Protein 3HQX (pdb70)

Sequence (104 aa):
SAQFDHVTVIKKSNVYFGGLCISHTVQFEDGTKKTLGVILPTEQPLTFETHVPEREIISGECRVKIADSTESELFRAGQSFYVPGNSLFKIETDEVLDYVCHLE

Secondary structure (DSSP, 8-state):
-----S-EE-SS-EEETTTTEEEEEEE-TTS-EEEEEEE---SSPEEEE-SS-B--EEESEEEEEETT-SS-EEEETT----B-TT-EEEEE-SS-EEEEEEB-

CATH classification: 2.60.120.10

Foldseek 3Di:
DLDDPQKDKDDDWDADPVRQKIWTWIAHPVGFIKIKIKGAADPFWDKDFFAAKKKFWQAFKKWKDAFPRDGTDIDGHPDMDIHHHGGMMTMGHHHMIIDMIGGD

B-factor: mean 12.1, std 6.81, range [3.54, 53.42]

Structure (mmCIF, N/CA/C/O backbone):
data_3HQX
#
_entry.id   3HQX
#
_cell.length_a   65.050
_cell.length_b   25.952
_cell.length_c   55.230
_cell.angle_alpha   90.00
_cell.angle_beta   90.00
_cell.angle_gamma   90.00
#
_symmetry.space_group_name_H-M   'P 21 21 2'
#
loop_
_entity.id
_entity.type
_entity.pdbx_description
1 polymer 'UPF0345 protein ACIAD0356'
2 water water
#
loop_
_atom_site.group_PDB
_atom_site.id
_atom_site.type_symbol
_atom_site.label_atom_id
_atom_site.label_alt_id
_atom_site.label_comp_id
_atom_site.label_asym_id
_atom_site.label_entity_id
_atom_site.label_seq_id
_atom_site.pdbx_PDB_ins_code
_atom_site.Cartn_x
_atom_site.Cartn_y
_atom_site.Cartn_z
_atom_site.occupancy
_ato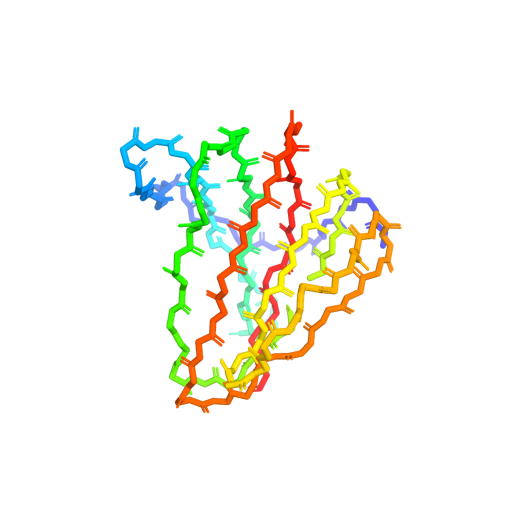m_site.B_iso_or_equiv
_atom_site.auth_seq_id
_atom_site.auth_comp_id
_atom_site.auth_asym_id
_atom_site.auth_atom_id
_atom_site.pdbx_PDB_model_num
ATOM 1 N N . SER A 1 6 ? 7.298 12.274 28.214 1.00 16.99 3 SER A N 1
ATOM 2 C CA . SER A 1 6 ? 5.851 12.670 28.181 1.00 14.38 3 SER A CA 1
ATOM 3 C C . SER A 1 6 ? 5.110 11.981 29.309 1.00 11.71 3 SER A C 1
ATOM 4 O O . SER A 1 6 ? 5.690 11.249 30.144 1.00 11.41 3 SER A O 1
ATOM 7 N N . ALA A 1 7 ? 3.814 12.260 29.354 1.00 7.10 4 ALA A N 1
ATOM 8 C CA . ALA A 1 7 ? 2.964 11.858 30.449 1.00 5.75 4 ALA A CA 1
ATOM 9 C C . ALA A 1 7 ? 2.409 10.437 30.227 1.00 4.22 4 ALA A C 1
ATOM 10 O O . ALA A 1 7 ? 1.708 9.947 31.102 1.00 5.22 4 ALA A O 1
ATOM 12 N N . GLN A 1 8 ? 2.694 9.837 29.079 1.00 5.24 5 GLN A N 1
ATOM 13 C CA . GLN A 1 8 ? 2.106 8.524 28.777 1.00 4.55 5 GLN A CA 1
ATOM 14 C C . GLN A 1 8 ? 3.042 7.713 27.925 1.00 5.11 5 GLN A C 1
ATOM 15 O O . GLN A 1 8 ? 3.914 8.249 27.263 1.00 5.79 5 GLN A O 1
ATOM 21 N N . PHE A 1 9 ? 2.813 6.408 27.924 1.00 5.96 6 PHE A N 1
ATOM 22 C CA . PHE A 1 9 ? 3.413 5.502 26.942 1.00 6.29 6 PHE A CA 1
ATOM 23 C C . PHE A 1 9 ? 2.374 5.187 25.889 1.00 7.01 6 PHE A C 1
ATOM 24 O O . PHE A 1 9 ? 1.256 4.946 26.244 1.00 8.61 6 PHE A O 1
ATOM 32 N N . ASP A 1 10 ? 2.757 5.216 24.626 1.00 6.36 7 ASP A N 1
ATOM 33 C CA . ASP A 1 10 ? 1.838 4.899 23.540 1.00 8.49 7 ASP A CA 1
ATOM 34 C C . ASP A 1 10 ? 2.287 3.612 22.833 1.00 7.45 7 ASP A C 1
ATOM 35 O O . ASP A 1 10 ? 3.491 3.335 22.758 1.00 8.56 7 ASP A O 1
ATOM 40 N N . HIS A 1 11 ? 1.332 2.866 22.278 1.00 9.47 8 HIS A N 1
ATOM 41 C CA . HIS A 1 11 ? 1.617 1.676 21.479 1.00 9.34 8 HIS A CA 1
ATOM 42 C C . HIS A 1 11 ? 2.367 0.614 22.259 1.00 8.39 8 HIS A C 1
ATOM 43 O O . HIS A 1 11 ? 3.337 -0.007 21.756 1.00 8.88 8 HIS A O 1
ATOM 50 N N . VAL A 1 12 ? 1.919 0.390 23.485 1.00 6.65 9 VAL A N 1
ATOM 51 C CA . VAL A 1 12 ? 2.593 -0.591 24.356 1.00 5.59 9 VAL A CA 1
ATOM 52 C C . VAL A 1 12 ? 1.666 -1.789 24.688 1.00 6.05 9 VAL A C 1
ATOM 53 O O . VAL A 1 12 ? 0.447 -1.725 24.582 1.00 5.79 9 VAL A O 1
ATOM 57 N N . THR A 1 13 ? 2.313 -2.848 25.182 1.00 5.25 10 THR A N 1
ATOM 58 C CA . THR A 1 13 ? 1.676 -3.968 25.840 1.00 5.47 10 THR A CA 1
ATOM 59 C C . THR A 1 13 ? 1.867 -3.786 27.323 1.00 5.31 10 THR A C 1
ATOM 60 O O . THR A 1 13 ? 2.968 -3.412 27.810 1.00 6.85 10 THR A O 1
ATOM 64 N N . VAL A 1 14 ? 0.811 -4.036 28.093 1.00 6.17 11 VAL A N 1
ATOM 65 C CA . VAL A 1 14 ? 0.914 -3.979 29.524 1.00 7.63 11 VAL A CA 1
ATOM 66 C C . VAL A 1 14 ? 0.450 -5.329 30.068 1.00 8.29 11 VAL A C 1
ATOM 67 O O . VAL A 1 14 ? -0.649 -5.794 29.735 1.00 8.82 11 VAL A O 1
ATOM 71 N N . ILE A 1 15 ? 1.274 -5.925 30.915 1.00 6.52 12 ILE A N 1
ATOM 72 C CA . ILE A 1 15 ? 0.912 -7.194 31.580 1.00 7.81 12 ILE A CA 1
ATOM 73 C C . ILE A 1 15 ? -0.012 -6.875 32.750 1.00 8.09 12 ILE A C 1
ATOM 74 O O . ILE A 1 15 ? 0.289 -6.022 33.612 1.00 9.24 12 ILE A O 1
ATOM 79 N N . LYS A 1 16 ? -1.148 -7.556 32.800 1.00 8.30 13 LYS A N 1
ATOM 80 C CA . LYS A 1 16 ? -2.182 -7.182 33.807 1.00 8.27 13 LYS A CA 1
ATOM 81 C C . LYS A 1 16 ? -1.772 -7.466 35.265 1.00 8.58 13 LYS A C 1
ATOM 82 O O . LYS A 1 16 ? -2.051 -6.666 36.160 1.00 9.02 13 LYS A O 1
ATOM 88 N N . LYS A 1 17 ? -1.169 -8.619 35.528 1.00 7.47 14 LYS A N 1
ATOM 89 C CA . LYS A 1 17 ? -0.807 -8.974 36.895 1.00 6.92 14 LYS A CA 1
ATOM 90 C C . LYS A 1 17 ? 0.323 -8.100 37.422 1.00 7.46 14 LYS A C 1
ATOM 91 O O . LYS A 1 17 ? 1.442 -8.064 36.829 1.00 8.42 14 LYS A O 1
ATOM 97 N N . SER A 1 18 ? 0.055 -7.437 38.545 1.00 6.96 15 SER A N 1
ATOM 98 C CA . SER A 1 18 ? 1.068 -6.585 39.200 1.00 7.62 15 SER A CA 1
ATOM 99 C C . SER A 1 18 ? 2.129 -7.404 39.895 1.00 6.91 15 SER A C 1
ATOM 100 O O . SER A 1 18 ? 1.942 -8.605 40.162 1.00 6.77 15 SER A O 1
ATOM 103 N N . ASN A 1 19 ? 3.249 -6.729 40.189 1.00 7.48 16 ASN A N 1
ATOM 104 C CA . ASN A 1 19 ? 4.277 -7.231 41.084 1.00 7.13 16 ASN A CA 1
ATOM 105 C C . ASN A 1 19 ? 4.277 -6.373 42.334 1.00 7.26 16 ASN A C 1
ATOM 106 O O . ASN A 1 19 ? 4.426 -5.157 42.244 1.00 7.77 16 ASN A O 1
ATOM 111 N N . VAL A 1 20 ? 4.105 -6.996 43.495 1.00 6.62 17 VAL A N 1
ATOM 112 C CA . VAL A 1 20 ? 3.980 -6.288 44.754 1.00 6.78 17 VAL A CA 1
ATOM 113 C C . VAL A 1 20 ? 5.023 -6.773 45.762 1.00 7.31 17 VAL A C 1
ATOM 114 O O . VAL A 1 20 ? 5.170 -8.000 45.959 1.00 8.51 17 VAL A O 1
ATOM 118 N N . TYR A 1 21 ? 5.725 -5.813 46.361 1.00 7.49 18 TYR A N 1
ATOM 119 C CA . TYR A 1 21 ? 6.766 -6.133 47.350 1.00 6.44 18 TYR A CA 1
ATOM 120 C C . TYR A 1 21 ? 6.627 -5.281 48.574 1.00 7.92 18 TYR A C 1
ATOM 121 O O . TYR A 1 21 ? 5.810 -4.349 48.647 1.00 7.44 18 TYR A O 1
ATOM 130 N N . PHE A 1 22 ? 7.420 -5.692 49.579 1.00 9.38 19 PHE A N 1
ATOM 131 C CA . PHE A 1 22 ? 7.547 -4.972 50.868 1.00 10.40 19 PHE A CA 1
ATOM 132 C C . PHE A 1 22 ? 6.200 -4.808 51.549 1.00 12.45 19 PHE A C 1
ATOM 133 O O . PHE A 1 22 ? 5.880 -3.732 52.121 1.00 13.56 19 PHE A O 1
ATOM 141 N N . GLY A 1 23 ? 5.403 -5.863 51.453 1.00 11.55 20 GLY A N 1
ATOM 142 C CA . GLY A 1 23 ? 4.121 -5.926 52.160 1.00 13.23 20 GLY A CA 1
ATOM 143 C C . GLY A 1 23 ? 3.142 -4.891 51.639 1.00 13.09 20 GLY A C 1
ATOM 144 O O . GLY A 1 23 ? 2.320 -4.390 52.415 1.00 13.64 20 GLY A O 1
ATOM 145 N N . GLY A 1 24 ? 3.281 -4.542 50.346 1.00 11.40 21 GLY A N 1
ATOM 146 C CA . GLY A 1 24 ? 2.420 -3.623 49.633 1.00 11.73 21 GLY A CA 1
ATOM 147 C C . GLY A 1 24 ? 2.948 -2.204 49.494 1.00 11.21 21 GLY A C 1
ATOM 148 O O . GLY A 1 24 ? 2.204 -1.274 49.132 1.00 16.53 21 GLY A O 1
ATOM 149 N N . LEU A 1 25 ? 4.221 -1.992 49.806 1.00 9.08 22 LEU A N 1
ATOM 150 C CA . LEU A 1 25 ? 4.785 -0.647 49.606 1.00 7.01 22 LEU A CA 1
ATOM 151 C C . LEU A 1 25 ? 5.352 -0.381 48.218 1.00 7.44 22 LEU A C 1
ATOM 152 O O . LEU A 1 25 ? 5.552 0.787 47.881 1.00 8.99 22 LEU A O 1
ATOM 157 N N . CYS A 1 26 ? 5.585 -1.404 47.424 1.00 6.95 23 CYS A N 1
ATOM 158 C CA . CYS A 1 26 ? 5.952 -1.192 46.004 1.00 7.50 23 CYS A CA 1
ATOM 159 C C . CYS A 1 26 ? 5.045 -2.027 45.120 1.00 7.00 23 CYS A C 1
ATOM 160 O O . CYS A 1 26 ? 4.937 -3.234 45.313 1.00 7.40 23 CYS A O 1
ATOM 163 N N . ILE A 1 27 ? 4.364 -1.370 44.171 1.00 6.02 24 ILE A N 1
ATOM 164 C CA . ILE A 1 27 ? 3.405 -2.004 43.262 1.00 6.32 24 ILE A CA 1
ATOM 165 C C . ILE A 1 27 ? 3.741 -1.570 41.812 1.00 6.96 24 ILE A C 1
ATOM 166 O O . ILE A 1 27 ? 3.824 -0.398 41.535 1.00 6.81 24 ILE A O 1
ATOM 171 N N . SER A 1 28 ? 3.961 -2.537 40.940 1.00 6.72 25 SER A N 1
ATOM 172 C CA . SER A 1 28 ? 4.369 -2.198 39.578 1.00 8.27 25 SER A CA 1
ATOM 173 C C . SER A 1 28 ? 3.765 -3.120 38.537 1.00 7.30 25 SER A C 1
ATOM 174 O O . SER A 1 28 ? 3.303 -4.221 38.868 1.00 8.81 25 SER A O 1
ATOM 177 N N . HIS A 1 29 ? 3.806 -2.675 37.303 1.00 6.80 26 HIS A N 1
ATOM 178 C CA . HIS A 1 29 ? 3.452 -3.497 36.124 1.00 7.07 26 HIS A CA 1
ATOM 179 C C . HIS A 1 29 ? 4.543 -3.386 35.070 1.00 7.83 26 HIS A C 1
ATOM 180 O O . HIS A 1 29 ? 5.268 -2.380 34.994 1.00 7.56 26 HIS A O 1
ATOM 187 N N . THR A 1 30 ? 4.641 -4.456 34.300 1.00 4.56 27 THR A N 1
ATOM 188 C CA . THR A 1 30 ? 5.548 -4.530 33.174 1.00 5.08 27 THR A CA 1
ATOM 189 C C . THR A 1 30 ? 4.898 -3.940 31.964 1.00 5.52 27 THR A C 1
ATOM 190 O O . THR A 1 30 ? 3.790 -4.284 31.607 1.00 5.42 27 THR A O 1
ATOM 194 N N . VAL A 1 31 ? 5.682 -3.107 31.268 1.00 6.84 28 VAL A N 1
ATOM 195 C CA . VAL A 1 31 ? 5.280 -2.465 30.001 1.00 6.73 28 VAL A CA 1
ATOM 196 C C . VAL A 1 31 ? 6.296 -2.881 28.905 1.00 7.52 28 VAL A C 1
ATOM 197 O O . VAL A 1 31 ? 7.493 -2.811 29.126 1.00 8.00 28 VAL A O 1
ATOM 201 N N . GLN A 1 32 ? 5.794 -3.366 27.784 1.00 5.78 29 GLN A N 1
ATOM 202 C CA . GLN A 1 32 ? 6.627 -3.876 26.684 1.00 7.45 29 GLN A CA 1
ATOM 203 C C . GLN A 1 32 ? 6.359 -3.077 25.425 1.00 6.47 29 GLN A C 1
ATOM 204 O O . GLN A 1 32 ? 5.220 -2.789 25.044 1.00 6.05 29 GLN A O 1
ATOM 210 N N . PHE A 1 33 ? 7.444 -2.685 24.785 1.00 6.40 30 PHE A N 1
ATOM 211 C CA . PHE A 1 33 ? 7.397 -1.793 23.650 1.00 5.98 30 PHE A CA 1
ATOM 212 C C . PHE A 1 33 ? 7.482 -2.563 22.321 1.00 6.34 30 PHE A C 1
ATOM 213 O O . PHE A 1 33 ? 7.813 -3.745 22.324 1.00 5.72 30 PHE A O 1
ATOM 221 N N . GLU A 1 34 ? 7.109 -1.903 21.212 1.00 5.80 31 GLU A N 1
ATOM 222 C CA . GLU A 1 34 ? 7.049 -2.469 19.891 1.00 6.81 31 GLU A CA 1
ATOM 223 C C . GLU A 1 34 ? 8.393 -3.046 19.438 1.00 5.09 31 GLU A C 1
ATOM 224 O O . GLU A 1 34 ? 8.410 -4.020 18.723 1.00 5.52 31 GLU A O 1
ATOM 230 N N . ASP A 1 35 ? 9.464 -2.471 19.943 1.00 7.12 32 ASP A N 1
ATOM 231 C CA . ASP A 1 35 ? 10.823 -2.925 19.614 1.00 6.98 32 ASP A CA 1
ATOM 232 C C . ASP A 1 35 ? 11.306 -4.076 20.503 1.00 7.29 32 ASP A C 1
ATOM 233 O O . ASP A 1 35 ? 12.466 -4.525 20.354 1.00 6.97 32 ASP A O 1
ATOM 238 N N . GLY A 1 36 ? 10.434 -4.585 21.369 1.00 7.31 33 GLY A N 1
ATOM 239 C CA . GLY A 1 36 ? 10.754 -5.719 22.252 1.00 8.07 33 GLY A CA 1
ATOM 240 C C . GLY A 1 36 ? 11.388 -5.359 23.577 1.00 7.29 33 GLY A C 1
ATOM 241 O O . GLY A 1 36 ? 11.582 -6.237 24.372 1.00 8.20 33 GLY A O 1
ATOM 242 N N . THR A 1 37 ? 11.675 -4.092 23.839 1.00 7.15 34 THR A N 1
ATOM 243 C CA . THR A 1 37 ? 12.202 -3.632 25.144 1.00 7.33 34 THR A CA 1
ATOM 244 C C . THR A 1 37 ? 11.129 -3.514 26.194 1.00 8.26 34 THR A C 1
ATOM 245 O O . THR A 1 37 ? 9.940 -3.498 25.853 1.00 9.26 34 THR A O 1
ATOM 249 N N . LYS A 1 38 ? 11.552 -3.540 27.449 1.00 8.83 35 LYS A N 1
ATOM 250 C CA . LYS A 1 38 ? 10.620 -3.560 28.561 1.00 8.94 35 LYS A CA 1
ATOM 251 C C . LYS A 1 38 ? 10.985 -2.485 29.580 1.00 8.04 35 LYS A C 1
ATOM 252 O O . LYS A 1 38 ? 12.161 -2.154 29.751 1.00 7.59 35 LYS A O 1
ATOM 258 N N . LYS A 1 39 ? 9.968 -1.987 30.282 1.00 5.83 36 LYS A N 1
ATOM 259 C CA . LYS A 1 39 ? 10.111 -1.054 31.391 1.00 6.49 36 LYS A CA 1
ATOM 260 C C . LYS A 1 39 ? 9.131 -1.474 32.477 1.00 6.55 36 LYS A C 1
ATOM 261 O O . LYS A 1 39 ? 8.263 -2.298 32.214 1.00 7.28 36 LYS A O 1
ATOM 267 N N . THR A 1 40 ? 9.364 -1.007 33.680 1.00 7.39 37 THR A N 1
ATOM 268 C CA . THR A 1 40 ? 8.425 -1.199 34.810 1.00 8.27 37 THR A CA 1
ATOM 269 C C . THR A 1 40 ? 7.824 0.160 35.096 1.00 7.06 37 THR A C 1
ATOM 270 O O . THR A 1 40 ? 8.557 1.161 35.155 1.00 9.93 37 THR A O 1
ATOM 274 N N . LEU A 1 41 ? 6.515 0.211 35.226 1.00 6.11 38 LEU A N 1
ATOM 275 C CA . LEU A 1 41 ? 5.752 1.381 35.681 1.00 5.05 38 LEU A CA 1
ATOM 276 C C . LEU A 1 41 ? 5.289 1.126 37.099 1.00 5.31 38 LEU A C 1
ATOM 277 O O . LEU A 1 41 ? 4.545 0.201 37.326 1.00 5.98 38 LEU A O 1
ATOM 282 N N . GLY A 1 42 ? 5.770 1.898 38.045 1.00 7.03 39 GLY A N 1
ATOM 283 C CA . GLY A 1 42 ? 5.523 1.523 39.443 1.00 8.03 39 GLY A CA 1
ATOM 284 C C . GLY A 1 42 ? 5.227 2.679 40.380 1.00 7.14 39 GLY A C 1
ATOM 285 O O . GLY A 1 42 ? 5.361 3.845 40.000 1.00 5.42 39 GLY A O 1
ATOM 286 N N . VAL A 1 43 ? 4.808 2.286 41.589 1.00 6.22 40 VAL A N 1
ATOM 287 C CA . VAL A 1 43 ? 4.484 3.185 42.668 1.00 7.00 40 VAL A CA 1
ATOM 288 C C . VAL A 1 43 ? 5.193 2.648 43.913 1.00 5.48 40 VAL A C 1
ATOM 289 O O . VAL A 1 43 ? 5.193 1.433 44.176 1.00 7.01 40 VAL A O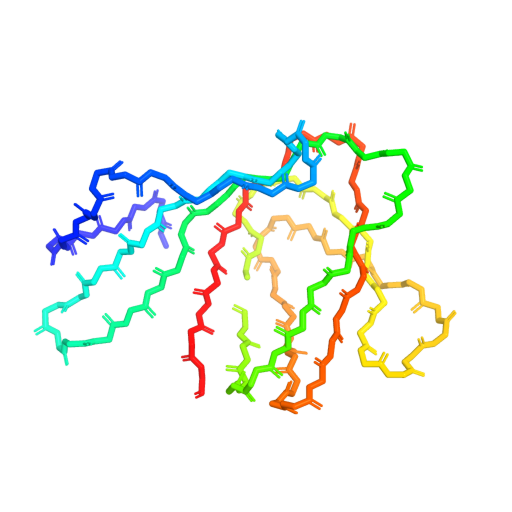 1
ATOM 293 N N . ILE A 1 44 ? 5.799 3.557 44.635 1.00 7.31 41 ILE A N 1
ATOM 294 C CA . ILE A 1 44 ? 6.298 3.280 45.998 1.00 6.27 41 ILE A CA 1
ATOM 295 C C . ILE A 1 44 ? 5.467 4.164 46.912 1.00 6.30 41 ILE A C 1
ATOM 296 O O . ILE A 1 44 ? 5.358 5.387 46.703 1.00 7.30 41 ILE A O 1
ATOM 301 N N . LEU A 1 45 ? 4.902 3.544 47.949 1.00 7.83 42 LEU A N 1
ATOM 302 C CA . LEU A 1 45 ? 4.121 4.244 48.940 1.00 8.33 42 LEU A CA 1
ATOM 303 C C . LEU A 1 45 ? 5.007 4.671 50.109 1.00 8.26 42 LEU A C 1
ATOM 304 O O . LEU A 1 45 ? 6.087 4.167 50.248 1.00 8.91 42 LEU A O 1
ATOM 309 N N . PRO A 1 46 ? 4.543 5.613 50.917 1.00 8.55 43 PRO A N 1
ATOM 310 C CA .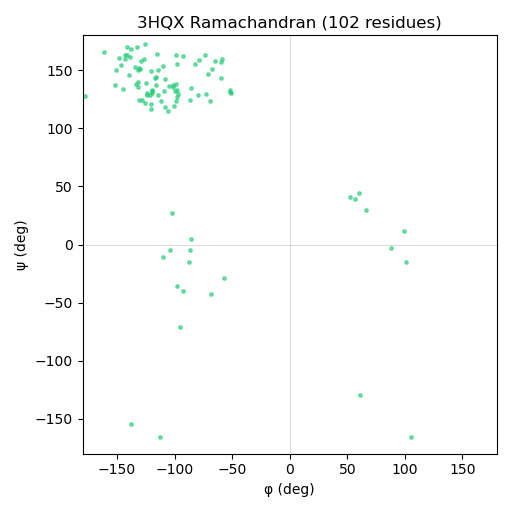 PRO A 1 46 ? 5.379 6.158 51.991 1.00 9.07 43 PRO A CA 1
ATOM 311 C C . PRO A 1 46 ? 5.986 5.071 52.868 1.00 10.04 43 PRO A C 1
ATOM 312 O O . PRO A 1 46 ? 5.310 4.112 53.270 1.00 9.95 43 PRO A O 1
ATOM 316 N N . THR A 1 47 ? 7.286 5.198 53.116 1.00 10.59 44 THR A N 1
ATOM 317 C CA . THR A 1 47 ? 8.087 4.142 53.733 1.00 11.83 44 THR A CA 1
ATOM 318 C C . THR A 1 47 ? 8.456 4.615 55.150 1.00 12.35 44 THR A C 1
ATOM 319 O O . THR A 1 47 ? 8.476 5.821 55.400 1.00 14.63 44 THR A O 1
ATOM 323 N N . GLU A 1 48 ? 8.684 3.695 56.047 1.00 13.61 45 GLU A N 1
ATOM 324 C CA . GLU A 1 48 ? 9.254 4.044 57.361 1.00 14.91 45 GLU A CA 1
ATOM 325 C C . GLU A 1 48 ? 10.732 3.797 57.383 1.00 15.46 45 GLU A C 1
ATOM 326 O O . GLU A 1 48 ? 11.434 4.511 58.010 1.00 17.72 45 GLU A O 1
ATOM 332 N N . GLN A 1 49 ? 11.189 2.762 56.705 1.00 15.52 46 GLN A N 1
ATOM 333 C CA . GLN A 1 49 ? 12.606 2.443 56.588 1.00 14.58 46 GLN A CA 1
ATOM 334 C C . GLN A 1 49 ? 12.863 2.248 55.098 1.00 14.21 46 GLN A C 1
ATOM 335 O O . GLN A 1 49 ? 11.892 1.986 54.324 1.00 14.13 46 GLN A O 1
ATOM 341 N N . PRO A 1 50 ? 14.135 2.395 54.679 1.00 13.36 47 PRO A N 1
ATOM 342 C CA . PRO A 1 50 ? 14.475 2.223 53.268 1.00 12.88 47 PRO A CA 1
ATOM 343 C C . PRO A 1 50 ? 14.156 0.858 52.706 1.00 12.36 47 PRO A C 1
ATOM 344 O O . PRO A 1 50 ? 14.292 -0.187 53.424 1.00 11.99 47 PRO A O 1
ATOM 348 N N . LEU A 1 51 ? 13.712 0.877 51.442 1.00 10.10 48 LEU A N 1
ATOM 349 C CA . LEU A 1 51 ? 13.441 -0.324 50.700 1.00 9.85 48 LEU A CA 1
ATOM 350 C C . LEU A 1 51 ? 14.632 -0.686 49.803 1.00 9.88 48 LEU A C 1
ATOM 351 O O . LEU A 1 51 ? 15.105 0.156 49.030 1.00 11.02 48 LEU A O 1
ATOM 356 N N . THR A 1 52 ? 15.096 -1.939 49.863 1.00 9.84 49 THR A N 1
ATOM 357 C CA . THR A 1 52 ? 16.272 -2.369 49.069 1.00 9.45 49 THR A CA 1
ATOM 358 C C . THR A 1 52 ? 15.836 -3.078 47.805 1.00 10.23 49 THR A C 1
ATOM 359 O O . THR A 1 52 ? 15.103 -4.067 47.876 1.00 10.96 49 THR A O 1
ATOM 363 N N . PHE A 1 53 ? 16.338 -2.612 46.650 1.00 7.95 50 PHE A N 1
ATOM 364 C CA . PHE A 1 53 ? 16.222 -3.327 45.399 1.00 9.63 50 PHE A CA 1
ATOM 365 C C . PHE A 1 53 ? 17.572 -3.699 44.885 1.00 10.29 50 PHE A C 1
ATOM 366 O O . PHE A 1 53 ? 18.536 -2.921 45.060 1.00 10.11 50 PHE A O 1
ATOM 374 N N . GLU A 1 54 ? 17.651 -4.895 44.277 1.00 10.36 51 GLU A N 1
ATOM 375 C CA . GLU A 1 54 ? 18.909 -5.447 43.759 1.00 11.04 51 GLU A CA 1
ATOM 376 C C . GLU A 1 54 ? 18.862 -5.611 42.245 1.00 10.91 51 GLU A C 1
ATOM 377 O O . GLU A 1 54 ? 17.823 -6.031 41.661 1.00 12.61 51 GLU A O 1
ATOM 383 N N . THR A 1 55 ? 19.941 -5.239 41.571 1.00 12.33 52 THR A N 1
ATOM 384 C CA . THR A 1 55 ? 19.938 -5.267 40.117 1.00 14.11 52 THR A CA 1
ATOM 385 C C . THR A 1 55 ? 20.800 -6.383 39.572 1.00 14.78 52 THR A C 1
ATOM 386 O O . THR A 1 55 ? 21.827 -6.680 40.145 1.00 15.87 52 THR A O 1
ATOM 390 N N . HIS A 1 56 ? 20.352 -7.016 38.486 1.00 15.34 53 HIS A N 1
ATOM 391 C CA . HIS A 1 56 ? 21.207 -7.868 37.669 1.00 15.67 53 HIS A CA 1
ATOM 392 C C . HIS A 1 56 ? 21.714 -6.987 36.526 1.00 15.95 53 HIS A C 1
ATOM 393 O O . HIS A 1 56 ? 22.852 -6.554 36.556 1.00 17.80 53 HIS A O 1
ATOM 400 N N . VAL A 1 57 ? 20.862 -6.621 35.580 1.00 15.71 54 VAL A N 1
ATOM 401 C CA . VAL A 1 57 ? 21.284 -5.705 34.525 1.00 14.98 54 VAL A CA 1
ATOM 402 C C . VAL A 1 57 ? 21.197 -4.257 35.051 1.00 13.49 54 VAL A C 1
ATOM 403 O O . VAL A 1 57 ? 20.506 -3.987 36.002 1.00 12.53 54 VAL A O 1
ATOM 407 N N . PRO A 1 58 ? 21.966 -3.346 34.477 1.00 12.84 55 PRO A N 1
ATOM 408 C CA . PRO A 1 58 ? 21.865 -1.943 34.911 1.00 13.11 55 PRO A CA 1
ATOM 409 C C . PRO A 1 58 ? 20.463 -1.383 34.704 1.00 12.16 55 PRO A C 1
ATOM 410 O O . PRO A 1 58 ? 19.764 -1.831 33.802 1.00 13.00 55 PRO A O 1
ATOM 414 N N . GLU A 1 59 ? 20.108 -0.332 35.460 1.00 11.50 56 GLU A N 1
ATOM 415 C CA . GLU A 1 59 ? 18.784 0.213 35.452 1.00 11.28 56 GLU A CA 1
ATOM 416 C C . GLU A 1 59 ? 18.865 1.738 35.507 1.00 10.15 56 GLU A C 1
ATOM 417 O O . GLU A 1 59 ? 19.750 2.266 36.139 1.00 9.64 56 GLU A O 1
ATOM 423 N N . ARG A 1 60 ? 17.933 2.429 34.854 1.00 9.40 57 ARG A N 1
ATOM 424 C CA . ARG A 1 60 ? 17.700 3.841 35.157 1.00 8.49 57 ARG A CA 1
ATOM 425 C C . ARG A 1 60 ? 16.318 4.005 35.788 1.00 7.46 57 ARG A C 1
ATOM 426 O O . ARG A 1 60 ? 15.336 3.569 35.229 1.00 7.49 57 ARG A O 1
ATOM 442 N N . GLU A 1 62 ? 13.546 6.588 36.768 1.00 6.01 59 GLU A N 1
ATOM 443 C CA . GLU A 1 62 ? 13.068 7.911 36.420 1.00 5.42 59 GLU A CA 1
ATOM 444 C C . GLU A 1 62 ? 11.910 8.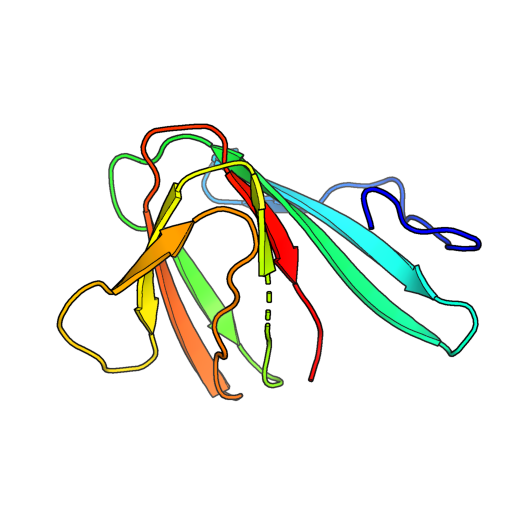226 37.346 1.00 6.42 59 GLU A C 1
ATOM 445 O O . GLU A 1 62 ? 10.946 7.457 37.404 1.00 6.75 59 GLU A O 1
ATOM 451 N N . ILE A 1 63 ? 11.975 9.379 38.013 1.00 5.51 60 ILE A N 1
ATOM 452 C CA . ILE A 1 63 ? 10.882 9.780 38.873 1.00 4.89 60 ILE A CA 1
ATOM 453 C C . ILE A 1 63 ? 9.868 10.519 38.015 1.00 4.82 60 ILE A C 1
ATOM 454 O O . ILE A 1 63 ? 10.172 11.537 37.398 1.00 5.01 60 ILE A O 1
ATOM 459 N N . ILE A 1 64 ? 8.651 10.030 38.060 1.00 3.54 61 ILE A N 1
ATOM 460 C CA . ILE A 1 64 ? 7.502 10.584 37.345 1.00 5.58 61 ILE A CA 1
ATOM 461 C C . ILE A 1 64 ? 6.716 11.603 38.242 1.00 6.03 61 ILE A C 1
ATOM 462 O O . ILE A 1 64 ? 6.242 12.629 37.734 1.00 6.64 61 ILE A O 1
ATOM 467 N N . SER A 1 65 ? 6.572 11.266 39.538 1.00 4.96 62 SER A N 1
ATOM 468 C CA . SER A 1 65 ? 5.903 12.089 40.519 1.00 5.37 62 SER A CA 1
ATOM 469 C C . SER A 1 65 ? 6.463 11.846 41.900 1.00 6.15 62 SER A C 1
ATOM 470 O O . SER A 1 65 ? 6.698 10.692 42.275 1.00 5.78 62 SER A O 1
ATOM 473 N N . GLY A 1 66 ? 6.672 12.921 42.660 1.00 4.81 63 GLY A N 1
ATOM 474 C CA . GLY A 1 66 ? 7.121 12.772 44.034 1.00 4.75 63 GLY A CA 1
ATOM 475 C C . GLY A 1 66 ? 8.566 13.111 44.234 1.00 5.52 63 GLY A C 1
ATOM 476 O O . GLY A 1 66 ? 9.234 13.764 43.396 1.00 6.17 63 GLY A O 1
ATOM 477 N N . GLU A 1 67 ? 9.025 12.683 45.386 1.00 6.86 64 GLU A N 1
ATOM 478 C CA . GLU A 1 67 ? 10.334 13.038 45.937 1.00 6.26 64 GLU A CA 1
ATOM 479 C C . GLU A 1 67 ? 10.835 11.818 46.668 1.00 6.63 64 GLU A C 1
ATOM 480 O O . GLU A 1 67 ? 10.070 11.208 47.444 1.00 7.34 64 GLU A O 1
ATOM 486 N N . CYS A 1 68 ? 12.100 11.454 46.449 1.00 5.07 65 CYS A N 1
ATOM 487 C CA . CYS A 1 68 ? 12.679 10.314 47.204 1.00 5.94 6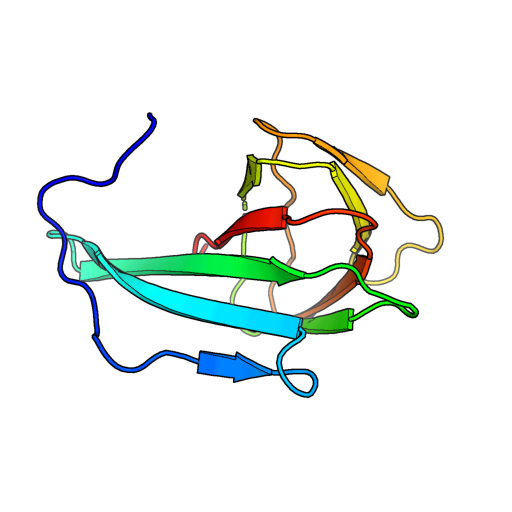5 CYS A CA 1
ATOM 488 C C . CYS A 1 68 ? 14.109 10.602 47.584 1.00 7.04 65 CYS A C 1
ATOM 489 O O . CYS A 1 68 ? 14.754 11.462 47.022 1.00 6.03 65 CYS A O 1
ATOM 492 N N . ARG A 1 69 ? 14.602 9.830 48.532 1.00 7.32 66 ARG A N 1
ATOM 493 C CA . ARG A 1 69 ? 16.017 9.800 48.885 1.00 8.10 66 ARG A CA 1
ATOM 494 C C . ARG A 1 69 ? 16.547 8.398 48.672 1.00 8.31 66 ARG A C 1
ATOM 495 O O . ARG A 1 69 ? 15.913 7.430 49.085 1.00 8.45 66 ARG A O 1
ATOM 503 N N . VAL A 1 70 ? 17.685 8.304 48.00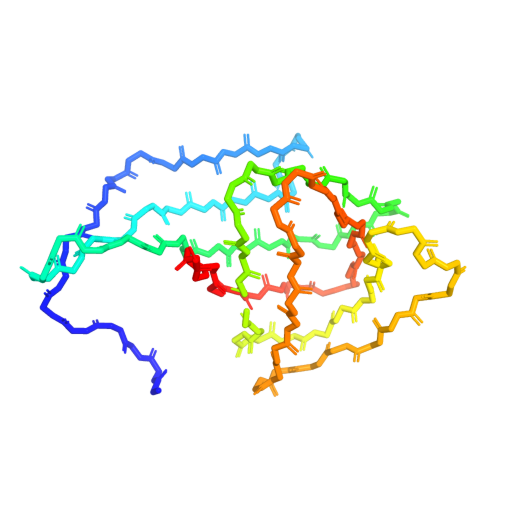5 1.00 8.18 67 VAL A N 1
ATOM 504 C CA . VAL A 1 70 ? 18.230 7.006 47.589 1.00 8.17 67 VAL A CA 1
ATOM 505 C C . VAL A 1 70 ? 19.699 6.909 47.915 1.00 8.87 67 VAL A C 1
ATOM 506 O O . VAL A 1 70 ? 20.445 7.844 47.676 1.00 7.44 67 VAL A O 1
ATOM 510 N N . LYS A 1 71 ? 20.108 5.740 48.409 1.00 9.53 68 LYS A N 1
ATOM 511 C CA . LYS A 1 71 ? 21.522 5.404 48.514 1.00 10.71 68 LYS A CA 1
ATOM 512 C C . LYS A 1 71 ? 21.788 4.362 47.478 1.00 10.35 68 LYS A C 1
ATOM 513 O O . LYS A 1 71 ? 21.209 3.225 47.539 1.00 9.95 68 LYS A O 1
ATOM 519 N N . ILE A 1 72 ? 22.665 4.723 46.545 1.00 11.50 69 ILE A N 1
ATOM 520 C CA . ILE A 1 72 ? 22.975 3.879 45.400 1.00 12.50 69 ILE A CA 1
ATOM 521 C C . ILE A 1 72 ? 24.264 3.109 45.595 1.00 13.31 69 ILE A C 1
ATOM 522 O O . ILE A 1 72 ? 25.323 3.705 45.936 1.00 12.94 69 ILE A O 1
ATOM 527 N N . ALA A 1 73 ? 24.192 1.810 45.318 1.00 13.65 70 ALA A N 1
ATOM 528 C CA . ALA A 1 73 ? 25.385 0.988 45.278 1.00 15.82 70 ALA A CA 1
ATOM 529 C C . ALA A 1 73 ? 26.012 1.054 46.665 1.00 17.24 70 ALA A C 1
ATOM 530 O O . ALA A 1 73 ? 25.294 0.841 47.663 1.00 17.67 70 ALA A O 1
ATOM 532 N N . ASP A 1 74 ? 27.313 1.356 46.765 1.00 19.98 71 ASP A N 1
ATOM 533 C CA . ASP A 1 74 ? 27.947 1.479 48.078 1.00 21.32 71 ASP A CA 1
ATOM 534 C C . ASP A 1 74 ? 28.168 2.928 48.517 1.00 22.28 71 ASP A C 1
ATOM 535 O O . ASP A 1 74 ? 29.066 3.209 49.305 1.00 22.46 71 ASP A O 1
ATOM 540 N N . SER A 1 75 ? 27.336 3.852 48.034 1.00 22.69 72 SER A N 1
ATOM 541 C CA . SER A 1 75 ? 27.340 5.211 48.559 1.00 22.93 72 SER A CA 1
ATOM 542 C C . SER A 1 75 ? 26.825 5.212 49.990 1.00 22.70 72 SER A C 1
ATOM 543 O O . SER A 1 75 ? 25.977 4.405 50.344 1.00 22.16 72 SER A O 1
ATOM 546 N N . THR A 1 76 ? 27.296 6.176 50.776 1.00 22.67 73 THR A N 1
ATOM 547 C CA . THR A 1 76 ? 26.969 6.282 52.203 1.00 22.02 73 THR A CA 1
ATOM 548 C C . THR A 1 76 ? 26.055 7.468 52.607 1.00 21.67 73 THR A C 1
ATOM 549 O O . THR A 1 76 ? 25.579 7.527 53.749 1.00 22.10 73 THR A O 1
ATOM 553 N N . GLU A 1 77 ? 25.809 8.417 51.712 1.00 20.70 74 GLU A N 1
ATOM 554 C CA . GLU A 1 77 ? 24.759 9.403 51.980 1.00 20.09 74 GLU A CA 1
ATOM 555 C C . GLU A 1 77 ? 23.705 9.329 50.862 1.00 18.07 74 GLU A C 1
ATOM 556 O O . GLU A 1 77 ? 23.978 8.934 49.710 1.00 17.52 74 GLU A O 1
ATOM 562 N N . SER A 1 78 ? 22.486 9.652 51.289 1.00 17.18 75 SER A N 1
ATOM 563 C CA . SER A 1 78 ? 21.316 9.646 50.471 1.00 16.21 75 SER A CA 1
ATOM 564 C C . SER A 1 78 ? 21.429 10.801 49.508 1.00 14.59 75 SER A C 1
ATOM 565 O O . SER A 1 78 ? 21.981 11.873 49.843 1.00 14.79 75 SER A O 1
ATOM 568 N N . GLU A 1 79 ? 20.887 10.586 48.320 1.00 11.53 76 GLU A N 1
ATOM 569 C CA . GLU A 1 79 ? 20.782 11.591 47.274 1.00 10.80 76 GLU A CA 1
ATOM 570 C C . GLU A 1 79 ? 19.263 11.803 47.056 1.00 10.22 76 GLU A C 1
ATOM 571 O O . GLU A 1 79 ? 18.461 10.874 47.111 1.00 9.80 76 GLU A O 1
ATOM 577 N N . LEU A 1 80 ? 18.910 13.039 46.780 1.00 9.27 77 LEU A N 1
ATOM 578 C CA . LEU A 1 80 ? 17.533 13.477 46.620 1.00 8.73 77 LEU A CA 1
ATOM 579 C C . LEU A 1 80 ? 17.165 13.539 45.132 1.00 9.19 77 LEU A C 1
ATOM 580 O O . LEU A 1 80 ? 17.883 14.109 44.343 1.00 8.66 77 LEU A O 1
ATOM 585 N N . PHE A 1 81 ? 16.012 12.985 44.804 1.00 9.37 78 PHE A N 1
ATOM 586 C CA . PHE A 1 81 ? 15.471 13.054 43.457 1.00 9.11 78 PHE A CA 1
ATOM 587 C C . PHE A 1 81 ? 14.035 13.470 43.501 1.00 9.55 78 PHE A C 1
ATOM 588 O O . PHE A 1 81 ? 13.266 12.982 44.355 1.00 10.03 78 PHE A O 1
ATOM 596 N N . ARG A 1 82 ? 13.653 14.321 42.551 1.00 9.09 79 ARG A N 1
ATOM 597 C CA . ARG A 1 82 ? 12.266 14.762 42.398 1.00 8.03 79 ARG A CA 1
ATOM 598 C C . ARG A 1 82 ? 11.800 14.505 40.982 1.00 6.86 79 ARG A C 1
ATOM 599 O O . ARG A 1 82 ? 12.576 14.112 40.081 1.00 7.87 79 ARG A O 1
ATOM 607 N N . ALA A 1 83 ? 10.505 14.718 40.766 1.00 6.45 80 ALA A N 1
ATOM 608 C CA . ALA A 1 83 ? 9.926 14.462 39.464 1.00 6.43 80 ALA A CA 1
ATOM 609 C C . ALA A 1 83 ? 10.696 15.121 38.327 1.00 6.45 80 ALA A C 1
ATOM 610 O O . ALA A 1 83 ? 11.089 16.323 38.384 1.00 6.94 80 ALA A O 1
ATOM 612 N N . GLY A 1 84 ? 10.973 14.294 37.315 1.00 7.00 81 GLY A N 1
ATOM 613 C CA . GLY A 1 84 ? 11.710 14.704 36.154 1.00 7.75 81 GLY A CA 1
ATOM 614 C C . GLY A 1 84 ? 13.171 14.283 36.178 1.00 9.83 81 GLY A C 1
ATOM 615 O O . GLY A 1 84 ? 13.850 14.325 35.154 1.00 12.41 81 GLY A O 1
ATOM 616 N N . GLN A 1 85 ? 13.649 13.892 37.332 1.00 8.19 82 GLN A N 1
ATOM 617 C CA . GLN A 1 85 ? 15.025 13.459 37.495 1.00 8.92 82 GLN A CA 1
ATOM 618 C C . GLN A 1 85 ? 15.122 11.951 37.453 1.00 9.11 82 GLN A C 1
ATOM 619 O O . GLN A 1 85 ? 14.164 11.250 37.782 1.00 9.72 82 GLN A O 1
ATOM 625 N N . SER A 1 86 ? 16.302 11.467 37.081 1.00 8.08 83 SER A N 1
ATOM 626 C CA . SER A 1 86 ? 16.632 10.058 37.045 1.00 7.22 83 SER A CA 1
ATOM 627 C C . SER A 1 86 ? 17.881 9.751 37.829 1.00 8.16 83 SER A C 1
ATOM 628 O O . SER A 1 86 ? 18.721 10.651 38.124 1.00 8.50 83 SER A O 1
ATOM 631 N N . PHE A 1 87 ? 18.017 8.464 38.197 1.00 8.37 84 PHE A N 1
ATOM 632 C CA . PHE A 1 87 ? 19.292 7.964 38.690 1.00 8.89 84 PHE A CA 1
ATOM 633 C C . PHE A 1 87 ? 19.634 6.629 38.039 1.00 9.45 84 PHE A C 1
ATOM 634 O O . PHE A 1 87 ? 18.768 5.898 37.598 1.00 9.47 84 PHE A O 1
ATOM 642 N N . TYR A 1 88 ? 20.935 6.375 37.951 1.00 9.11 85 TYR A N 1
ATOM 643 C CA . TYR A 1 88 ? 21.452 5.160 37.324 1.00 10.27 85 TYR A CA 1
ATOM 644 C C . TYR A 1 88 ? 21.939 4.189 38.384 1.00 10.42 85 TYR A C 1
ATOM 645 O O . TYR A 1 88 ? 22.658 4.591 39.290 1.00 10.68 85 TYR A O 1
ATOM 654 N N . VAL A 1 89 ? 21.603 2.906 38.207 1.00 11.68 86 VAL A N 1
ATOM 655 C CA . VAL A 1 89 ? 22.075 1.855 39.098 1.00 11.64 86 VAL A CA 1
ATOM 656 C C . VAL A 1 89 ? 22.851 0.873 38.254 1.00 11.66 86 VAL A C 1
ATOM 657 O O . VAL A 1 89 ? 22.326 0.312 37.307 1.00 11.62 86 VAL A O 1
ATOM 661 N N . PRO A 1 90 ? 24.136 0.674 38.590 1.00 12.44 87 PRO A N 1
ATOM 662 C CA . PRO A 1 90 ? 24.886 -0.338 37.871 1.00 13.18 87 PRO A CA 1
ATOM 663 C C . PRO A 1 90 ? 24.292 -1.736 37.972 1.00 12.44 87 PRO A C 1
ATOM 664 O O . PRO A 1 90 ? 23.521 -2.029 38.884 1.00 11.76 87 PRO A O 1
ATOM 668 N N . GLY A 1 91 ? 24.676 -2.582 37.026 1.00 12.96 88 GLY A N 1
ATOM 669 C CA . GLY A 1 91 ? 24.319 -4.004 37.082 1.00 12.72 88 GLY A CA 1
ATOM 670 C C . GLY A 1 91 ? 24.991 -4.648 38.279 1.00 13.41 88 GLY A C 1
ATOM 671 O O . GLY A 1 91 ? 25.987 -4.148 38.801 1.00 13.10 88 GLY A O 1
ATOM 672 N N . ASN A 1 92 ? 24.433 -5.760 38.734 1.00 13.48 89 ASN A N 1
ATOM 673 C CA . ASN A 1 92 ? 24.959 -6.488 39.888 1.00 15.53 89 ASN A CA 1
ATOM 674 C C . ASN A 1 92 ? 25.156 -5.627 41.119 1.00 14.92 89 ASN A C 1
ATOM 675 O O . ASN A 1 92 ? 26.128 -5.752 41.816 1.00 15.85 89 ASN A O 1
ATOM 680 N N . SER A 1 93 ? 24.221 -4.734 41.378 1.00 14.19 90 SER A N 1
ATOM 681 C CA . SER A 1 93 ? 24.351 -3.815 42.481 1.00 14.39 90 SER A CA 1
ATOM 682 C C . SER A 1 93 ? 22.991 -3.709 43.174 1.00 14.13 90 SER A C 1
ATOM 683 O O . SER A 1 93 ? 22.193 -4.671 43.121 1.00 13.78 90 SER A O 1
ATOM 686 N N . LEU A 1 94 ? 22.765 -2.581 43.842 1.00 12.92 91 LEU A N 1
ATOM 687 C CA . LEU A 1 94 ? 21.559 -2.338 44.627 1.00 13.03 91 LEU A CA 1
ATOM 688 C C . LEU A 1 94 ? 21.354 -0.854 44.899 1.00 12.57 91 LEU A C 1
ATOM 689 O O . LEU A 1 94 ? 22.260 -0.021 44.719 1.00 11.07 91 LEU A O 1
ATOM 694 N N . PHE A 1 95 ? 20.150 -0.544 45.344 1.00 12.11 92 PHE A N 1
ATOM 695 C CA . PHE A 1 95 ? 19.820 0.778 45.840 1.00 11.30 92 PHE A CA 1
ATOM 696 C C . PHE A 1 95 ? 18.796 0.666 46.952 1.00 9.57 92 PHE A C 1
ATOM 697 O O . PHE A 1 95 ? 18.063 -0.310 46.999 1.00 10.94 92 PHE A O 1
ATOM 705 N N . LYS A 1 96 ? 18.779 1.659 47.839 1.00 8.82 93 LYS A N 1
ATOM 706 C CA . LYS A 1 96 ? 17.891 1.705 48.988 1.00 9.36 93 LYS A CA 1
ATOM 707 C C . LYS A 1 96 ? 17.162 3.019 48.929 1.00 9.51 93 LYS A C 1
ATOM 708 O O . LYS A 1 96 ? 17.809 4.061 48.866 1.00 9.53 93 LYS A O 1
ATOM 714 N N . ILE A 1 97 ? 15.835 2.954 48.891 1.00 8.79 94 ILE A N 1
ATOM 715 C CA . ILE A 1 97 ? 15.010 4.079 48.562 1.00 9.11 94 ILE A CA 1
ATOM 716 C C . ILE A 1 97 ? 13.989 4.337 49.670 1.00 8.58 94 ILE A C 1
ATOM 717 O O . ILE A 1 97 ? 13.415 3.393 50.262 1.00 8.63 94 ILE A O 1
ATOM 722 N N . GLU A 1 98 ? 13.793 5.611 49.971 1.00 8.85 95 GLU A N 1
ATOM 723 C CA . GLU A 1 98 ? 12.770 6.038 50.942 1.00 9.34 95 GLU A CA 1
ATOM 724 C C . GLU A 1 98 ? 11.943 7.179 50.343 1.00 7.91 95 GLU A C 1
ATOM 725 O O . GLU A 1 98 ? 12.441 7.975 49.544 1.00 6.28 95 GLU A O 1
ATOM 731 N N . THR A 1 99 ? 10.685 7.253 50.759 1.00 8.52 96 THR A N 1
ATOM 732 C CA . THR A 1 99 ? 9.834 8.331 50.356 1.00 8.13 96 THR A CA 1
ATOM 733 C C . THR A 1 99 ? 8.786 8.616 51.413 1.00 8.73 96 THR A C 1
ATOM 734 O O . THR A 1 99 ? 8.422 7.701 52.162 1.00 10.43 96 THR A O 1
ATOM 738 N N . ASP A 1 100 ? 8.345 9.864 51.506 1.00 7.26 97 ASP A N 1
ATOM 739 C CA . ASP A 1 100 ? 7.290 10.272 52.496 1.00 8.26 97 ASP A CA 1
ATOM 740 C C . ASP A 1 100 ? 5.909 10.474 51.846 1.00 7.90 97 ASP A C 1
ATOM 741 O O . ASP A 1 100 ? 4.909 10.778 52.523 1.00 7.84 97 ASP A O 1
ATOM 746 N N . GLU A 1 101 ? 5.874 10.366 50.517 1.00 7.94 98 GLU A N 1
ATOM 747 C CA . GLU A 1 101 ? 4.660 10.562 49.734 1.00 8.18 98 GLU A CA 1
ATOM 748 C C . GLU A 1 101 ? 4.602 9.492 48.652 1.00 7.16 98 GLU A C 1
ATOM 749 O O . GLU A 1 101 ? 5.548 8.726 48.461 1.00 8.02 98 GLU A O 1
ATOM 755 N N . VAL A 1 102 ? 3.464 9.373 48.010 1.00 8.15 99 VAL A N 1
ATOM 756 C CA . VAL A 1 102 ? 3.391 8.510 46.821 1.00 7.16 99 VAL A CA 1
ATOM 757 C C . VAL A 1 102 ? 4.494 8.890 45.837 1.00 6.75 99 VAL A C 1
ATOM 758 O O . VAL A 1 102 ? 4.678 10.073 45.531 1.00 7.62 99 VAL A O 1
ATOM 762 N N . LEU A 1 103 ? 5.205 7.876 45.375 1.00 7.12 100 LEU A N 1
ATOM 763 C CA . LEU A 1 103 ? 6.281 8.042 44.411 1.00 6.00 100 LEU A CA 1
ATOM 764 C C . LEU A 1 103 ? 5.971 7.235 43.165 1.00 6.54 100 LEU A C 1
ATOM 765 O O . LEU A 1 103 ? 5.862 5.994 43.233 1.00 8.14 100 LEU A O 1
ATOM 770 N N . ASP A 1 104 ? 5.800 7.916 42.028 1.00 6.19 101 ASP A N 1
ATOM 771 C CA . ASP A 1 104 ? 5.616 7.202 40.759 1.00 6.52 101 ASP A CA 1
ATOM 772 C C . ASP A 1 104 ? 6.939 7.177 40.051 1.00 5.39 101 ASP A C 1
ATOM 773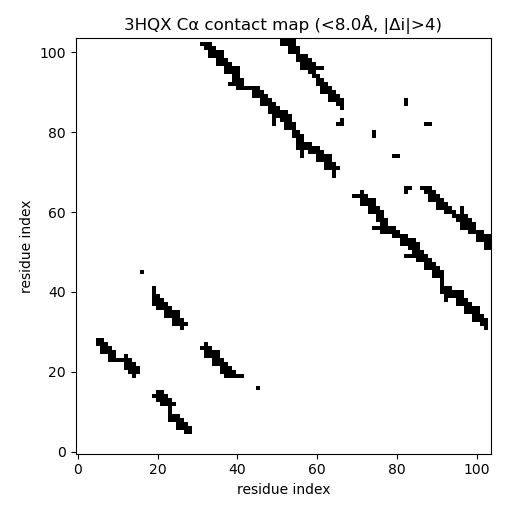 O O . ASP A 1 104 ? 7.647 8.175 40.001 1.00 5.17 101 ASP A O 1
ATOM 778 N N . TYR A 1 105 ? 7.259 6.035 39.466 1.00 6.48 102 TYR A N 1
ATOM 779 C CA . TYR A 1 105 ? 8.520 5.876 38.748 1.00 7.35 102 TYR A CA 1
ATOM 780 C C . TYR A 1 105 ? 8.372 5.009 37.493 1.00 7.56 102 TYR A C 1
ATOM 781 O O . TYR A 1 105 ? 7.402 4.241 37.328 1.00 8.41 102 TYR A O 1
ATOM 790 N N . VAL A 1 106 ? 9.355 5.184 36.593 1.00 7.55 103 VAL A N 1
ATOM 791 C CA . VAL A 1 106 ? 9.583 4.220 35.497 1.00 7.99 103 VAL A CA 1
ATOM 792 C C . VAL A 1 106 ? 11.007 3.676 35.677 1.00 7.44 103 VAL A C 1
ATOM 793 O O . VAL A 1 106 ? 11.982 4.440 35.848 1.00 9.24 103 VAL A O 1
ATOM 797 N N . CYS A 1 107 ? 11.118 2.353 35.633 1.00 8.62 104 CYS A N 1
ATOM 798 C CA . CYS A 1 107 ? 12.384 1.678 35.633 1.00 8.98 104 CYS A CA 1
ATOM 799 C C . CYS A 1 107 ? 12.683 1.275 34.207 1.00 8.63 104 CYS A C 1
ATOM 800 O O . CYS A 1 107 ? 11.975 0.472 33.602 1.00 8.81 104 CYS A O 1
ATOM 803 N N . HIS A 1 108 ? 13.801 1.822 33.710 1.00 8.23 105 HIS A N 1
ATOM 804 C CA . HIS A 1 108 ? 14.299 1.565 32.382 1.00 8.77 105 HIS A CA 1
ATOM 805 C C . HIS A 1 108 ? 15.396 0.519 32.459 1.00 12.92 105 HIS A C 1
ATOM 806 O O . HIS A 1 108 ? 16.378 0.691 33.165 1.00 10.92 105 HIS A O 1
ATOM 813 N N . LEU A 1 109 ? 15.238 -0.576 31.725 1.00 18.81 106 LEU A N 1
ATOM 814 C CA . LEU A 1 109 ? 16.303 -1.588 31.621 1.00 24.26 106 LEU A CA 1
ATOM 815 C C . LEU A 1 109 ? 17.474 -1.096 30.754 1.00 28.46 106 LEU A C 1
ATOM 816 O O . LEU A 1 109 ? 17.289 -0.597 29.649 1.00 29.57 106 LEU A O 1
ATOM 821 N N . GLU A 1 110 ? 18.712 -1.184 31.203 1.00 34.63 107 GLU A N 1
ATOM 822 C CA . GLU A 1 110 ? 19.841 -0.587 30.463 1.00 37.76 107 GLU A CA 1
ATOM 823 C C . GLU A 1 110 ? 20.967 -1.554 30.101 1.00 40.04 107 GLU A C 1
ATOM 824 O O . GLU A 1 110 ? 20.777 -2.750 29.993 1.00 41.69 107 GLU A O 1
#

InterPro domains:
  IPR009664 Pyrimidine/purine nucleoside phosphorylase [MF_01537] (12-107)
  IPR009664 Pyrimidine/purine nucleoside phosphorylase [PF06865] (13-105)
  IPR009664 Pyrimidine/purine nucleoside phosphorylase [PTHR36540] (5-105)
  IPR011051 RmlC-like cupin domain superfamily [SSF51182] (13-105)
  IPR014710 RmlC-like jelly roll fold [G3DSA:2.60.120.10] (1-108)

Organism: Acinetobacter baylyi (strain ATCC 33305 / BD413 / ADP1) (NCBI:txid62977)

Radius of gyration: 13.36 Å; Cα contacts (8 Å, |Δi|>4): 250; chains: 1; bounding box: 30×24×38 Å

Nearest PDB structures (foldseek):
  3hqx-assembly1_A-2  TM=1.007E+00  e=6.342E-20  Acinetobacter baylyi ADP1
  7eyp-assembly1_B  TM=9.302E-01  e=5.687E-09  Pseudomonas aeruginosa
  7eyl-assembly1_B  TM=9.163E-01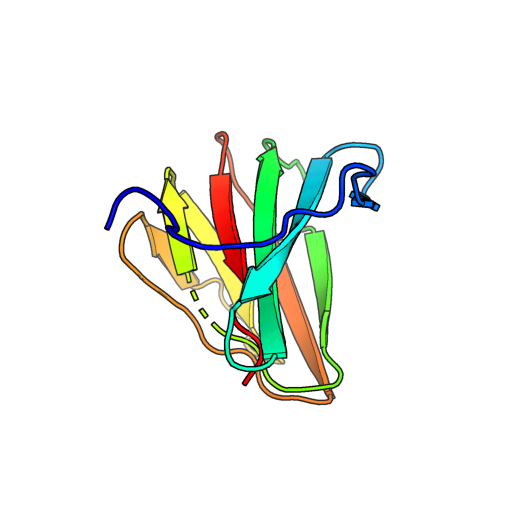  e=5.992E-09  Salmonella enterica
  7x85-assembly2_C  TM=7.254E-01  e=8.293E-05  Gallus gallus
  5fpx-assembly1_A  TM=7.137E-01  e=1.326E-04  Yersinia enterocolitica subsp. enterocolitica 8081

Solvent-accessible surface area: 6574 Å² total